Protein AF-A0A939AMU8-F1 (afdb_monomer)

Structure (mmCIF, N/CA/C/O backbone):
data_AF-A0A939AMU8-F1
#
_entry.id   AF-A0A939AMU8-F1
#
loop_
_atom_site.group_PDB
_atom_site.id
_atom_site.type_symbol
_atom_site.label_atom_id
_atom_site.label_alt_id
_atom_site.label_comp_id
_atom_site.label_asym_id
_atom_site.label_entity_id
_atom_site.label_seq_id
_atom_site.pdbx_PDB_ins_code
_atom_site.Cartn_x
_atom_site.Cartn_y
_atom_site.Cartn_z
_atom_site.occupancy
_atom_site.B_iso_or_equiv
_atom_site.auth_seq_id
_atom_site.auth_comp_id
_atom_site.auth_asym_id
_atom_site.auth_atom_id
_atom_site.pdbx_PDB_model_num
ATOM 1 N N . MET A 1 1 ? -14.853 -12.129 11.128 1.00 47.03 1 MET A N 1
ATOM 2 C CA . MET A 1 1 ? -13.917 -12.944 10.324 1.00 47.03 1 MET A CA 1
ATOM 3 C C . MET A 1 1 ? -13.889 -12.291 8.955 1.00 47.03 1 MET A C 1
ATOM 5 O O . MET A 1 1 ? -14.943 -12.227 8.343 1.00 47.03 1 MET A O 1
ATOM 9 N N . PHE A 1 2 ? -12.777 -11.671 8.553 1.00 46.75 2 PHE A N 1
ATOM 10 C CA . PHE A 1 2 ? -12.702 -11.010 7.245 1.00 46.75 2 PHE A CA 1
ATOM 11 C C . PHE A 1 2 ? -12.730 -12.093 6.148 1.00 46.75 2 PHE A C 1
ATOM 13 O O . PHE A 1 2 ? -11.946 -13.036 6.209 1.00 46.75 2 PHE A O 1
ATOM 20 N N . ASP A 1 3 ? -13.705 -11.999 5.239 1.00 43.38 3 ASP A N 1
ATOM 21 C CA . ASP A 1 3 ? -14.114 -13.028 4.267 1.00 43.38 3 ASP A CA 1
ATOM 22 C C . ASP A 1 3 ? -13.015 -13.490 3.285 1.00 43.38 3 ASP A C 1
ATOM 24 O O . ASP A 1 3 ? -11.961 -12.876 3.143 1.00 43.38 3 ASP A O 1
ATOM 28 N N . ALA A 1 4 ? -13.306 -14.569 2.544 1.00 43.91 4 ALA A N 1
ATOM 29 C CA . ALA A 1 4 ? -12.476 -15.278 1.550 1.00 43.91 4 ALA A CA 1
ATOM 30 C C . ALA A 1 4 ? -11.854 -14.440 0.392 1.00 43.91 4 ALA A C 1
ATOM 32 O O . ALA A 1 4 ? -11.238 -14.997 -0.528 1.00 43.91 4 ALA A O 1
ATOM 33 N N . GLU A 1 5 ? -12.010 -13.115 0.419 1.00 46.25 5 GLU A N 1
ATOM 34 C CA . GLU A 1 5 ? -11.404 -12.147 -0.502 1.00 46.25 5 GLU A CA 1
ATOM 35 C C . GLU A 1 5 ? -10.019 -11.660 -0.048 1.00 46.25 5 GLU A C 1
ATOM 37 O O . GLU A 1 5 ? -9.251 -11.160 -0.873 1.00 46.25 5 GLU A O 1
ATOM 42 N N . PHE A 1 6 ? -9.666 -11.842 1.229 1.00 52.59 6 PHE A N 1
ATOM 43 C CA . PHE A 1 6 ? -8.351 -11.477 1.759 1.00 52.59 6 PHE A CA 1
ATOM 44 C C . PHE A 1 6 ? -7.423 -12.671 1.665 1.00 52.59 6 PHE A C 1
ATOM 46 O O . PHE A 1 6 ? -7.579 -13.674 2.361 1.00 52.59 6 PHE A O 1
ATOM 53 N N . ARG A 1 7 ? -6.475 -12.579 0.739 1.00 57.75 7 ARG A N 1
ATOM 54 C CA . ARG A 1 7 ? -5.576 -13.677 0.416 1.00 57.75 7 ARG A CA 1
ATOM 55 C C . ARG A 1 7 ? -4.153 -13.266 0.720 1.00 57.75 7 ARG A C 1
ATOM 57 O O . ARG A 1 7 ? -3.697 -12.189 0.339 1.00 57.75 7 ARG A O 1
ATOM 64 N N . THR A 1 8 ? -3.431 -14.169 1.363 1.00 58.06 8 THR A N 1
ATOM 65 C CA . THR A 1 8 ? -1.982 -14.198 1.222 1.00 58.06 8 THR A CA 1
ATOM 66 C C . THR A 1 8 ? -1.709 -14.569 -0.233 1.00 58.06 8 THR A C 1
ATOM 68 O O . THR A 1 8 ? -2.022 -15.676 -0.668 1.00 58.06 8 THR A O 1
ATOM 71 N N . TYR A 1 9 ? -1.216 -13.617 -1.015 1.00 60.97 9 TYR A N 1
ATOM 72 C CA . TYR A 1 9 ? -0.789 -13.887 -2.381 1.00 60.97 9 TYR A CA 1
ATOM 73 C C . TYR A 1 9 ? 0.500 -14.690 -2.343 1.00 60.97 9 TYR A C 1
ATOM 75 O O . TYR A 1 9 ? 1.494 -14.222 -1.795 1.00 60.97 9 TYR A O 1
ATOM 83 N N . GLY A 1 10 ? 0.470 -15.884 -2.928 1.00 58.06 10 GLY A N 1
ATOM 84 C CA . GLY A 1 10 ? 1.686 -16.585 -3.321 1.00 58.06 10 GLY A CA 1
ATOM 85 C C . GLY A 1 10 ? 2.180 -16.096 -4.683 1.00 58.06 10 GLY A C 1
ATOM 86 O O . GLY A 1 10 ? 1.412 -15.531 -5.466 1.00 58.06 10 GLY A O 1
ATOM 87 N N . ASP A 1 11 ? 3.445 -16.378 -4.989 1.00 59.66 11 ASP A N 1
ATOM 88 C CA . ASP A 1 11 ? 4.113 -15.975 -6.238 1.00 59.66 11 ASP A CA 1
ATOM 89 C C . ASP A 1 11 ? 3.390 -16.455 -7.515 1.00 59.66 11 ASP A C 1
ATOM 91 O O . ASP A 1 11 ? 3.513 -15.844 -8.581 1.00 59.66 11 ASP A O 1
ATOM 95 N N . ASP A 1 12 ? 2.601 -17.528 -7.408 1.00 64.69 12 ASP A N 1
ATOM 96 C CA . ASP A 1 12 ? 1.850 -18.137 -8.510 1.00 64.69 12 ASP A CA 1
ATOM 97 C C . ASP A 1 12 ? 0.452 -17.533 -8.744 1.00 64.69 12 ASP A C 1
ATOM 99 O O . ASP A 1 12 ? -0.246 -17.922 -9.694 1.00 64.69 12 ASP A O 1
ATOM 103 N N . ASP A 1 13 ? 0.019 -16.570 -7.924 1.00 73.00 13 ASP A N 1
ATOM 104 C CA . ASP A 1 13 ? -1.280 -15.925 -8.113 1.00 73.00 13 ASP A CA 1
ATOM 105 C C . ASP A 1 13 ? -1.335 -15.214 -9.487 1.00 73.00 13 ASP A C 1
ATOM 107 O O . ASP A 1 13 ? -0.406 -14.487 -9.857 1.00 73.00 13 ASP A O 1
ATOM 111 N N . PRO A 1 14 ? -2.388 -15.419 -10.305 1.00 72.12 14 PRO A N 1
ATOM 112 C CA . PRO A 1 14 ? -2.513 -14.780 -11.615 1.00 72.12 14 PRO A CA 1
ATOM 113 C C . PRO A 1 14 ? -2.376 -13.249 -11.595 1.00 72.12 14 PRO A C 1
ATOM 115 O O . PRO A 1 14 ? -1.827 -12.687 -12.545 1.00 72.12 14 PRO A O 1
ATOM 118 N N . ALA A 1 15 ? -2.829 -12.576 -10.531 1.00 68.38 15 ALA A N 1
ATOM 119 C CA . ALA A 1 15 ? -2.703 -11.127 -10.385 1.00 68.38 15 ALA A CA 1
ATOM 120 C C . ALA A 1 15 ? -1.237 -10.714 -10.168 1.00 68.38 15 ALA A C 1
ATOM 122 O O . ALA A 1 15 ? -0.741 -9.815 -10.850 1.00 68.38 15 ALA A O 1
ATOM 123 N N . ILE A 1 16 ? -0.520 -11.436 -9.301 1.00 73.88 16 ILE A N 1
ATOM 124 C CA . ILE A 1 16 ? 0.918 -11.255 -9.044 1.00 73.88 16 ILE A CA 1
ATOM 125 C C . ILE A 1 16 ? 1.731 -11.526 -10.314 1.00 73.88 16 ILE A C 1
ATOM 127 O O . ILE A 1 16 ? 2.547 -10.694 -10.714 1.00 73.88 16 ILE A O 1
ATOM 131 N N . ARG A 1 17 ? 1.454 -12.626 -11.028 1.00 76.19 17 ARG A N 1
ATOM 132 C CA . ARG A 1 17 ? 2.123 -12.951 -12.302 1.00 76.19 17 ARG A CA 1
ATOM 133 C C . ARG A 1 17 ? 1.884 -11.891 -13.376 1.00 76.19 17 ARG A C 1
ATOM 135 O O . ARG A 1 17 ? 2.823 -11.501 -14.071 1.00 76.19 17 ARG A O 1
ATOM 142 N N . GLY A 1 18 ? 0.650 -11.399 -13.496 1.00 73.62 18 GLY A 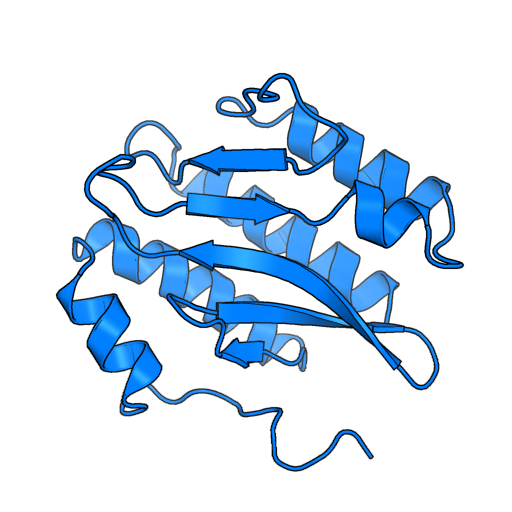N 1
ATOM 143 C CA . GLY A 1 18 ? 0.295 -10.336 -14.436 1.00 73.62 18 GLY A CA 1
ATOM 144 C C . GLY A 1 18 ? 1.013 -9.018 -14.142 1.00 73.62 18 GLY A C 1
ATOM 145 O O . GLY A 1 18 ? 1.433 -8.331 -15.073 1.00 73.62 18 GLY A O 1
ATOM 146 N N . MET A 1 19 ? 1.205 -8.679 -12.866 1.00 73.56 19 MET A N 1
ATOM 147 C CA . MET A 1 19 ? 1.978 -7.502 -12.462 1.00 73.56 19 MET A CA 1
ATOM 148 C C . MET A 1 19 ? 3.473 -7.681 -12.704 1.00 73.56 19 MET A C 1
ATOM 150 O O . MET A 1 19 ? 4.100 -6.795 -13.285 1.00 73.56 19 MET A O 1
ATOM 154 N N . ARG A 1 20 ? 4.035 -8.838 -12.336 1.00 74.94 20 ARG A N 1
ATOM 155 C CA . ARG A 1 20 ? 5.447 -9.167 -12.562 1.00 74.94 20 ARG A CA 1
ATOM 156 C C . ARG A 1 20 ? 5.836 -9.034 -14.032 1.00 74.94 20 ARG A C 1
ATOM 158 O O . ARG A 1 20 ? 6.895 -8.499 -14.334 1.00 74.94 20 ARG A O 1
ATOM 165 N N . ALA A 1 21 ? 4.969 -9.470 -14.946 1.00 76.62 21 ALA A N 1
ATOM 166 C CA . ALA A 1 21 ? 5.199 -9.353 -16.386 1.00 76.62 21 ALA A CA 1
ATOM 167 C C . ALA A 1 21 ? 5.225 -7.898 -16.903 1.00 76.62 21 ALA A C 1
ATOM 169 O O . ALA A 1 21 ? 5.797 -7.638 -17.959 1.00 76.62 21 ALA A O 1
ATOM 170 N N . GLN A 1 22 ? 4.610 -6.955 -16.182 1.00 74.00 22 GLN A N 1
ATOM 171 C CA . GLN A 1 22 ? 4.499 -5.543 -16.572 1.00 74.00 22 GLN A CA 1
ATOM 172 C C . GLN A 1 22 ? 5.555 -4.642 -15.909 1.00 74.00 22 GLN A C 1
ATOM 174 O O . GLN A 1 22 ? 5.630 -3.455 -16.221 1.00 74.00 22 GLN A O 1
ATOM 179 N N . MET A 1 23 ? 6.370 -5.180 -14.998 1.00 74.38 23 MET A N 1
ATOM 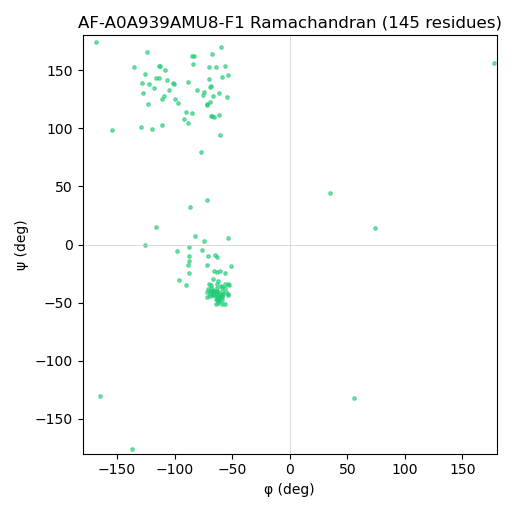180 C CA . MET A 1 23 ? 7.368 -4.433 -14.230 1.00 74.38 23 MET A CA 1
ATOM 181 C C . MET A 1 23 ? 8.794 -4.857 -14.595 1.00 74.38 23 MET A C 1
ATOM 183 O O . MET A 1 23 ? 9.049 -5.996 -14.982 1.00 74.38 23 MET A O 1
ATOM 187 N N . THR A 1 24 ? 9.764 -3.954 -14.425 1.00 69.81 24 THR A N 1
ATOM 188 C CA . THR A 1 24 ? 11.177 -4.357 -14.486 1.00 69.81 24 THR A CA 1
ATOM 189 C C . THR A 1 24 ? 11.531 -5.211 -13.259 1.00 69.81 24 THR A C 1
ATOM 191 O O . THR A 1 24 ? 10.934 -5.015 -12.198 1.00 69.81 24 THR A O 1
ATOM 194 N N . PRO A 1 25 ? 12.526 -6.118 -13.330 1.00 74.12 25 PRO A N 1
ATOM 195 C CA . PRO A 1 25 ? 12.886 -6.975 -12.195 1.00 74.12 25 PRO A CA 1
ATOM 196 C C . PRO A 1 25 ? 13.233 -6.208 -10.911 1.00 74.12 25 PRO A C 1
ATOM 198 O O . PRO A 1 25 ? 12.878 -6.641 -9.820 1.00 74.12 25 PRO A O 1
ATOM 201 N N . GLY A 1 26 ? 13.904 -5.056 -11.031 1.00 67.06 26 GLY A N 1
ATOM 202 C CA . GLY A 1 26 ? 14.230 -4.206 -9.882 1.00 67.06 26 GLY A CA 1
ATOM 203 C C . GLY A 1 26 ? 12.985 -3.604 -9.231 1.00 67.06 26 GLY A C 1
ATOM 204 O O . GLY A 1 26 ? 12.845 -3.649 -8.016 1.00 67.06 26 GLY A O 1
ATOM 205 N N . LEU A 1 27 ? 12.047 -3.111 -10.040 1.00 66.94 27 LEU A N 1
ATOM 206 C CA . LEU A 1 27 ? 10.781 -2.554 -9.561 1.00 66.94 27 LEU A CA 1
ATOM 207 C C . LEU A 1 27 ? 9.839 -3.623 -8.992 1.00 66.94 27 LEU A C 1
ATOM 209 O O . LEU A 1 27 ? 9.126 -3.366 -8.024 1.00 66.94 27 LEU A O 1
ATOM 213 N N . TRP A 1 28 ? 9.869 -4.832 -9.553 1.00 76.12 28 TRP A N 1
ATOM 214 C CA . TRP A 1 28 ? 9.140 -5.976 -9.017 1.00 76.12 28 TRP A CA 1
ATOM 215 C C . TRP A 1 28 ? 9.647 -6.365 -7.626 1.00 76.12 28 TRP A C 1
ATOM 217 O O . TRP A 1 28 ? 8.842 -6.452 -6.708 1.00 76.12 28 TRP A O 1
ATOM 227 N N . ARG A 1 29 ? 10.970 -6.469 -7.428 1.00 75.25 29 ARG A N 1
ATOM 228 C CA . ARG A 1 29 ? 11.570 -6.751 -6.107 1.00 75.25 29 ARG A CA 1
ATOM 229 C C . ARG A 1 29 ? 11.165 -5.749 -5.031 1.00 75.25 29 ARG A C 1
ATOM 231 O O . ARG A 1 29 ? 11.053 -6.096 -3.859 1.00 75.25 29 ARG A O 1
ATOM 238 N N . LEU A 1 30 ? 10.979 -4.494 -5.424 1.00 71.00 30 LEU A N 1
ATOM 239 C CA . LEU A 1 30 ? 10.520 -3.441 -4.528 1.00 71.00 30 LEU A CA 1
ATOM 240 C C . LEU A 1 30 ? 9.053 -3.642 -4.117 1.00 71.00 30 LEU A C 1
ATOM 242 O O . LEU A 1 30 ? 8.719 -3.520 -2.940 1.00 71.00 30 LEU A O 1
ATOM 246 N N . CYS A 1 31 ? 8.189 -4.008 -5.067 1.00 75.81 31 CYS A N 1
ATOM 247 C CA . CYS A 1 31 ? 6.796 -4.358 -4.784 1.00 75.81 31 CYS A CA 1
ATOM 248 C C . CYS A 1 31 ? 6.686 -5.654 -3.962 1.00 75.81 31 CYS A C 1
ATOM 250 O O . CYS A 1 31 ? 5.872 -5.710 -3.044 1.00 75.81 31 CYS A O 1
ATOM 252 N N . GLU A 1 32 ? 7.524 -6.658 -4.243 1.00 78.25 32 GLU A N 1
ATOM 253 C CA . GLU A 1 32 ? 7.638 -7.893 -3.454 1.00 78.25 32 GLU A CA 1
ATOM 254 C C . GLU A 1 32 ? 8.036 -7.600 -2.009 1.00 78.25 32 GLU A C 1
ATOM 256 O O . GLU A 1 32 ? 7.427 -8.152 -1.100 1.00 78.25 32 GLU A O 1
ATOM 261 N N . HIS A 1 33 ? 8.999 -6.703 -1.769 1.00 79.31 33 HIS A N 1
ATOM 262 C CA . HIS A 1 33 ? 9.358 -6.304 -0.406 1.00 79.31 33 HIS A CA 1
ATOM 263 C C . HIS A 1 33 ? 8.183 -5.657 0.329 1.00 79.31 33 HIS A C 1
ATOM 265 O O . HIS A 1 33 ? 7.894 -6.030 1.464 1.00 79.31 33 HIS A O 1
ATOM 271 N N . LEU A 1 34 ? 7.485 -4.713 -0.310 1.00 79.06 34 LEU A N 1
ATOM 272 C CA . LEU A 1 34 ? 6.309 -4.062 0.273 1.00 79.06 34 LEU A CA 1
ATOM 273 C C . LEU A 1 34 ? 5.216 -5.077 0.628 1.00 79.06 34 LEU A C 1
ATOM 275 O O . LEU A 1 34 ? 4.737 -5.092 1.760 1.00 79.06 34 LEU A O 1
ATOM 279 N N . LEU A 1 35 ? 4.856 -5.939 -0.325 1.00 80.50 35 LEU A N 1
ATOM 280 C CA . LEU A 1 35 ? 3.866 -6.999 -0.138 1.00 80.50 35 LEU A CA 1
ATOM 281 C C . LEU A 1 35 ? 4.289 -7.987 0.948 1.00 80.50 35 LEU A C 1
ATOM 283 O O . LEU A 1 35 ? 3.485 -8.320 1.814 1.00 80.50 35 LEU A O 1
ATOM 287 N N . GLY A 1 36 ? 5.551 -8.410 0.927 1.00 83.38 36 GLY A N 1
ATOM 288 C CA . GLY A 1 36 ? 6.118 -9.341 1.891 1.00 83.38 36 GLY A CA 1
ATOM 289 C C . GLY A 1 36 ? 6.065 -8.784 3.308 1.00 83.38 36 GLY A C 1
ATOM 290 O O . GLY A 1 36 ? 5.555 -9.456 4.199 1.00 83.38 36 GLY A O 1
ATOM 291 N N . HIS A 1 37 ? 6.506 -7.541 3.523 1.00 84.31 37 HIS A N 1
ATOM 292 C CA . HIS A 1 37 ? 6.423 -6.897 4.836 1.00 84.31 37 HIS A CA 1
ATOM 293 C C . HIS A 1 37 ? 4.973 -6.712 5.307 1.00 84.31 37 HIS A C 1
ATOM 295 O O . HIS A 1 37 ? 4.685 -6.938 6.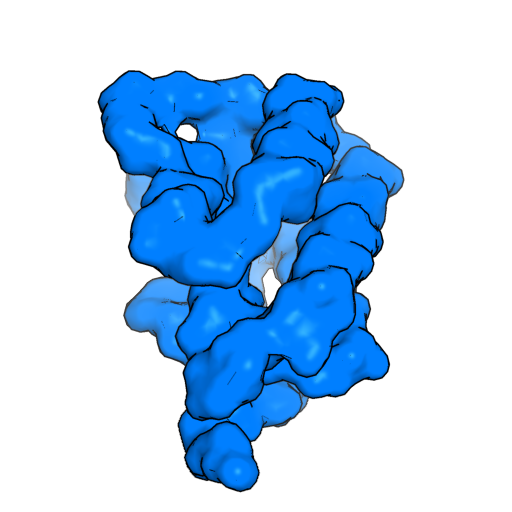481 1.00 84.31 37 HIS A O 1
ATOM 301 N N . TRP A 1 38 ? 4.057 -6.346 4.404 1.00 86.44 38 TRP A N 1
ATOM 302 C CA . TRP A 1 38 ? 2.631 -6.212 4.719 1.00 86.44 38 TRP A CA 1
ATOM 303 C C . TRP A 1 38 ? 2.019 -7.545 5.163 1.00 86.44 38 TRP A C 1
ATOM 305 O O . TRP A 1 38 ? 1.412 -7.646 6.226 1.00 86.44 38 TRP A O 1
ATOM 315 N N . GLN A 1 39 ? 2.241 -8.603 4.385 1.00 83.25 39 GLN A N 1
ATOM 316 C CA . GLN A 1 39 ? 1.712 -9.935 4.672 1.00 83.25 39 GLN A CA 1
ATOM 317 C C . GLN A 1 39 ? 2.356 -10.570 5.910 1.00 83.25 39 GLN A C 1
ATOM 319 O O . GLN A 1 39 ? 1.657 -11.216 6.688 1.00 83.25 39 GLN A O 1
ATOM 324 N N . GLN A 1 40 ? 3.659 -10.364 6.138 1.00 83.31 40 GLN A N 1
ATOM 325 C CA . GLN A 1 40 ? 4.347 -10.800 7.362 1.00 83.31 40 GLN A CA 1
ATOM 326 C C . GLN A 1 40 ? 3.785 -10.125 8.616 1.00 83.31 40 GLN A C 1
ATOM 328 O O . GLN A 1 40 ? 3.757 -10.741 9.678 1.00 83.31 40 GLN A O 1
ATOM 333 N N . ALA A 1 41 ? 3.304 -8.887 8.490 1.00 81.94 41 ALA A N 1
ATOM 334 C CA . ALA A 1 41 ? 2.604 -8.181 9.556 1.00 81.94 41 ALA A CA 1
ATOM 335 C C . ALA A 1 41 ? 1.166 -8.693 9.785 1.00 81.94 41 ALA A C 1
ATOM 337 O O . ALA A 1 41 ? 0.451 -8.149 10.619 1.00 81.94 41 ALA A O 1
ATOM 338 N N . GLY A 1 42 ? 0.725 -9.730 9.059 1.00 79.06 42 GLY A N 1
ATOM 339 C CA . GLY A 1 42 ? -0.631 -10.275 9.149 1.00 79.06 42 GLY A CA 1
ATOM 340 C C . GLY A 1 42 ? -1.688 -9.391 8.489 1.00 79.06 42 GLY A C 1
ATOM 341 O O . GLY A 1 42 ? -2.882 -9.588 8.712 1.00 79.06 42 GLY A O 1
ATOM 342 N N . MET A 1 43 ? -1.263 -8.416 7.683 1.00 84.62 43 MET A N 1
ATOM 343 C CA . MET A 1 43 ? -2.149 -7.407 7.126 1.00 84.62 43 MET A CA 1
ATOM 344 C C . MET A 1 43 ? -2.763 -7.868 5.795 1.00 84.62 43 MET A C 1
ATOM 346 O O . MET A 1 43 ? -2.073 -8.471 4.963 1.00 84.62 43 MET A O 1
ATOM 350 N N . PRO A 1 44 ? -4.056 -7.586 5.556 1.00 81.19 44 PRO A N 1
ATOM 351 C CA . PRO A 1 44 ? -4.738 -8.027 4.350 1.00 81.19 44 PRO A CA 1
ATOM 352 C C . PRO A 1 44 ? -4.256 -7.283 3.101 1.00 81.19 44 PRO A C 1
ATOM 354 O O . PRO A 1 44 ? -4.012 -6.077 3.101 1.00 81.19 44 PRO A O 1
ATOM 357 N N . VAL A 1 45 ? -4.175 -8.023 1.998 1.00 81.12 45 VAL A N 1
ATOM 358 C CA . VAL A 1 45 ? -3.954 -7.477 0.658 1.00 81.12 45 VAL A CA 1
ATOM 359 C C . VAL A 1 45 ? -5.119 -7.919 -0.222 1.00 81.12 45 VAL A C 1
ATOM 361 O O . VAL A 1 45 ? -5.542 -9.079 -0.186 1.00 81.12 45 VAL A O 1
ATOM 364 N N . ARG A 1 46 ? -5.625 -7.014 -1.055 1.00 81.44 46 ARG A N 1
ATOM 365 C CA . ARG A 1 46 ? -6.743 -7.279 -1.970 1.00 81.44 46 ARG A CA 1
ATOM 366 C C . ARG A 1 46 ? -6.359 -6.922 -3.405 1.00 81.44 46 ARG A C 1
ATOM 368 O O . ARG A 1 46 ? -5.626 -5.949 -3.594 1.00 81.44 46 ARG A O 1
ATOM 375 N N . PRO A 1 47 ? -6.844 -7.629 -4.441 1.00 73.69 47 PRO A N 1
ATOM 376 C CA . PRO A 1 47 ? -6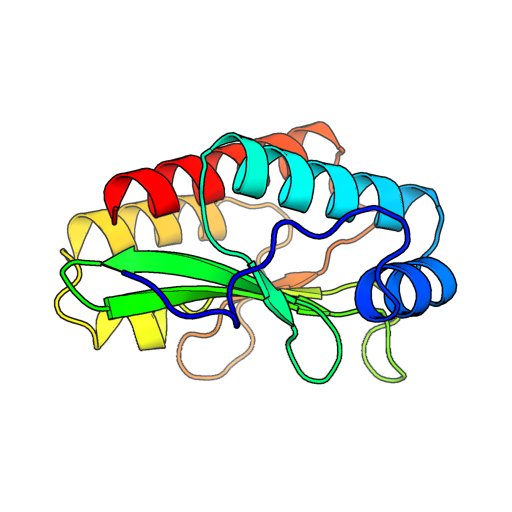.558 -7.241 -5.809 1.00 73.69 47 PRO A CA 1
ATOM 377 C C . PRO A 1 47 ? -7.300 -5.934 -6.096 1.00 73.69 47 PRO A C 1
ATOM 379 O O . PRO A 1 47 ? -8.478 -5.777 -5.768 1.00 73.69 47 PRO A O 1
ATOM 382 N N . ALA A 1 48 ? -6.619 -4.991 -6.728 1.00 71.19 48 ALA A N 1
ATOM 383 C CA . ALA A 1 48 ? -7.231 -3.797 -7.289 1.00 71.19 48 ALA A CA 1
ATOM 384 C C . ALA A 1 48 ? -7.217 -3.939 -8.812 1.00 71.19 48 ALA A C 1
ATOM 386 O O . ALA A 1 48 ? -6.322 -4.575 -9.349 1.00 71.19 48 ALA A O 1
ATOM 387 N N . GLY A 1 49 ? -8.176 -3.354 -9.536 1.00 66.56 49 GLY A N 1
ATOM 388 C CA . GLY A 1 49 ? -8.412 -3.664 -10.959 1.00 66.56 49 GLY A CA 1
ATOM 389 C C . GLY A 1 49 ? -7.194 -3.610 -11.901 1.00 66.56 49 GLY A C 1
ATOM 390 O O . GLY A 1 49 ? -7.248 -4.195 -12.980 1.00 66.56 49 GLY A O 1
ATOM 391 N N . ARG A 1 50 ? -6.097 -2.942 -11.520 1.00 65.81 50 ARG A N 1
ATOM 392 C CA . ARG A 1 50 ? -4.805 -3.026 -12.219 1.00 65.81 50 ARG A CA 1
ATOM 393 C C . ARG A 1 50 ? -3.620 -3.416 -11.336 1.00 65.81 50 ARG A C 1
ATOM 395 O O . ARG A 1 50 ? -2.536 -3.522 -11.875 1.00 65.81 50 ARG A O 1
ATOM 402 N N . GLY A 1 51 ? -3.787 -3.642 -10.037 1.00 78.00 51 GLY A N 1
ATOM 403 C CA . GLY A 1 51 ? -2.687 -3.951 -9.127 1.00 78.00 51 GLY A CA 1
ATOM 404 C C . GLY A 1 51 ? -3.159 -4.531 -7.793 1.00 78.00 51 GLY A C 1
ATOM 405 O O . GLY A 1 51 ? -3.988 -5.438 -7.786 1.00 78.00 51 GLY A O 1
ATOM 406 N N . PHE A 1 52 ? -2.682 -4.008 -6.664 1.00 80.31 52 PHE A N 1
ATOM 407 C CA . PHE A 1 52 ? -3.129 -4.446 -5.334 1.00 80.31 52 PHE A CA 1
ATOM 408 C C . PHE A 1 52 ? -3.394 -3.279 -4.389 1.00 80.31 52 PHE A C 1
ATOM 410 O O . PHE A 1 52 ? -2.812 -2.207 -4.526 1.00 80.31 52 PHE A O 1
ATOM 417 N N . ALA A 1 53 ? -4.287 -3.513 -3.434 1.00 84.69 53 ALA A N 1
ATOM 418 C CA . ALA A 1 53 ? -4.615 -2.626 -2.333 1.00 84.69 53 ALA A CA 1
ATOM 419 C C . ALA A 1 53 ? -3.987 -3.157 -1.037 1.00 84.69 53 ALA A C 1
ATOM 421 O O . ALA A 1 53 ? -4.101 -4.346 -0.728 1.00 84.69 53 ALA A O 1
ATOM 422 N N . LEU A 1 54 ? -3.336 -2.263 -0.298 1.00 86.94 54 LEU A N 1
ATOM 423 C CA . LEU A 1 54 ? -2.851 -2.481 1.060 1.00 86.94 54 LEU A CA 1
ATOM 424 C C . LEU A 1 54 ? -3.982 -2.102 2.014 1.00 86.94 54 LEU A C 1
ATOM 426 O O . LEU A 1 54 ? -4.277 -0.916 2.188 1.00 86.94 54 LEU A O 1
ATOM 430 N N . ASP A 1 55 ? -4.643 -3.106 2.579 1.00 85.69 55 ASP A N 1
ATOM 431 C CA . ASP A 1 55 ? -5.770 -2.920 3.485 1.00 85.69 55 ASP A CA 1
ATOM 432 C C . ASP A 1 55 ? -5.296 -3.112 4.936 1.00 85.69 55 ASP A C 1
ATOM 434 O O . ASP A 1 55 ? -4.504 -4.007 5.230 1.00 85.69 55 ASP A O 1
ATOM 438 N N . ALA A 1 56 ? -5.775 -2.267 5.848 1.00 84.50 56 ALA A N 1
ATOM 439 C CA . ALA A 1 56 ? -5.593 -2.424 7.286 1.00 84.50 56 ALA A CA 1
ATOM 440 C C . ALA A 1 56 ? -6.914 -2.698 7.997 1.00 84.50 56 ALA A C 1
ATOM 442 O O . ALA A 1 56 ? -7.930 -2.103 7.618 1.00 84.50 56 ALA A O 1
ATOM 443 N N . PRO A 1 57 ? -6.921 -3.554 9.031 1.00 81.88 57 PRO A N 1
ATOM 444 C CA . PRO A 1 57 ? -8.038 -3.615 9.958 1.00 81.88 57 PRO A CA 1
ATOM 445 C C . PRO A 1 57 ? -8.248 -2.257 10.625 1.00 81.88 57 PRO A C 1
ATOM 447 O O . PRO A 1 57 ? -7.308 -1.496 10.812 1.00 81.88 57 PRO A O 1
ATOM 450 N N . HIS A 1 58 ? -9.510 -1.923 10.870 1.00 78.94 58 HIS A N 1
ATOM 451 C CA . HIS A 1 58 ? -9.937 -0.733 11.590 1.00 78.94 58 HIS A CA 1
ATOM 452 C C . HIS A 1 58 ? -11.315 -1.011 12.201 1.00 78.94 58 HIS A C 1
ATOM 454 O O . HIS A 1 58 ? -12.343 -0.956 11.512 1.00 78.94 58 HIS A O 1
ATOM 460 N N . GLY A 1 59 ? -11.333 -1.369 13.488 1.00 75.88 59 GLY A N 1
ATOM 461 C CA . GLY A 1 59 ? -12.522 -1.930 14.134 1.00 75.88 59 GLY A CA 1
ATOM 462 C C . GLY A 1 59 ? -13.018 -3.178 13.391 1.00 75.88 59 GLY A C 1
ATOM 463 O O . GLY A 1 59 ? -12.229 -4.036 13.005 1.00 75.88 59 GLY A O 1
ATOM 464 N N . ASP A 1 60 ? -14.322 -3.249 13.109 1.00 75.38 60 ASP A N 1
ATOM 465 C CA . ASP A 1 60 ? -14.935 -4.369 12.370 1.00 75.38 60 ASP A CA 1
ATOM 466 C C . ASP A 1 60 ? -14.807 -4.256 10.836 1.00 75.38 60 ASP A C 1
ATOM 468 O O . ASP A 1 60 ? -15.439 -5.007 10.087 1.00 75.38 60 ASP A O 1
ATOM 472 N N . ARG A 1 61 ? -14.046 -3.279 10.329 1.00 77.44 61 ARG A N 1
ATOM 473 C CA . ARG A 1 61 ? -13.931 -2.980 8.894 1.00 77.44 61 ARG A CA 1
ATOM 474 C C . ARG A 1 61 ? -12.480 -3.018 8.436 1.00 77.44 61 ARG A C 1
ATOM 476 O O . ARG A 1 61 ? -11.553 -2.991 9.234 1.00 77.44 61 ARG A O 1
ATOM 483 N N . LEU A 1 62 ? -12.302 -3.052 7.119 1.00 78.06 62 LEU A N 1
ATOM 484 C CA . LEU A 1 62 ? -11.005 -2.853 6.485 1.00 78.06 62 LEU A CA 1
ATOM 485 C C . LEU A 1 62 ? -10.949 -1.485 5.830 1.00 78.06 62 LEU A C 1
ATOM 487 O O . LEU A 1 62 ? -11.920 -1.018 5.227 1.00 78.06 62 LEU A O 1
ATOM 491 N N . THR A 1 63 ? -9.782 -0.874 5.932 1.00 81.50 63 THR A N 1
ATOM 492 C CA . THR A 1 63 ? -9.498 0.434 5.380 1.00 81.50 63 THR A CA 1
ATOM 493 C C . THR A 1 63 ? -8.313 0.339 4.435 1.00 81.50 63 THR A C 1
ATOM 495 O O . THR A 1 63 ? -7.219 -0.045 4.836 1.00 81.50 63 THR A O 1
ATOM 498 N N . THR A 1 64 ? -8.520 0.718 3.176 1.00 82.69 64 THR A N 1
ATOM 499 C CA . THR A 1 64 ? -7.428 0.782 2.206 1.00 82.69 64 THR A CA 1
ATOM 500 C C . THR A 1 64 ? -6.520 1.963 2.511 1.00 82.69 64 THR A C 1
ATOM 502 O O . THR A 1 64 ? -6.969 3.107 2.503 1.00 82.69 64 THR A O 1
ATOM 505 N N . ILE A 1 65 ? -5.243 1.682 2.754 1.00 82.50 65 ILE A N 1
ATOM 506 C CA . ILE A 1 65 ? -4.204 2.681 3.031 1.00 82.50 65 ILE A CA 1
ATOM 507 C C . ILE A 1 65 ? -3.540 3.130 1.738 1.00 82.50 65 ILE A C 1
ATOM 509 O O . ILE A 1 65 ? -3.202 4.305 1.586 1.00 82.50 65 ILE A O 1
ATOM 513 N N . GLY A 1 66 ? -3.388 2.218 0.783 1.00 82.06 66 GLY A N 1
ATOM 514 C CA . GLY A 1 66 ? -2.874 2.572 -0.524 1.00 82.06 66 GLY A CA 1
ATOM 515 C C . GLY A 1 66 ? -3.024 1.485 -1.571 1.00 82.06 66 GLY A C 1
ATOM 516 O O . GLY A 1 66 ? -3.432 0.363 -1.282 1.00 82.06 66 GLY A O 1
ATOM 517 N N . TRP A 1 67 ? -2.673 1.840 -2.799 1.00 84.38 67 TRP A N 1
ATOM 518 C CA . TRP A 1 67 ? -2.709 0.979 -3.969 1.00 84.38 67 TRP A CA 1
ATOM 519 C C . TRP A 1 67 ? -1.380 1.009 -4.694 1.00 84.38 67 TRP A C 1
ATOM 521 O O . TRP A 1 67 ? -0.809 2.077 -4.893 1.00 84.38 67 TRP A O 1
ATOM 531 N N . VAL A 1 68 ? -0.927 -0.145 -5.163 1.00 80.12 68 VAL A N 1
ATOM 532 C CA . VAL A 1 68 ? 0.222 -0.242 -6.060 1.00 80.12 68 VAL A CA 1
ATOM 533 C C . VAL A 1 68 ? -0.264 -0.638 -7.438 1.00 80.12 68 VAL A C 1
ATOM 535 O O . VAL A 1 68 ? -0.958 -1.641 -7.591 1.00 80.12 68 VAL A O 1
ATOM 538 N N . TYR A 1 69 ? 0.140 0.134 -8.442 1.00 79.12 69 TYR A N 1
ATOM 539 C CA . TYR A 1 69 ? -0.206 -0.067 -9.841 1.00 79.12 69 TYR A CA 1
ATOM 540 C C . TYR A 1 69 ? 1.041 -0.365 -10.682 1.00 79.12 69 TYR A C 1
ATOM 542 O O . TYR A 1 69 ? 2.096 0.238 -10.457 1.00 79.12 69 TYR A O 1
ATOM 550 N N . PRO A 1 70 ? 0.931 -1.256 -11.682 1.00 76.75 70 PRO A N 1
ATOM 551 C CA . PRO A 1 70 ? 1.947 -1.452 -12.697 1.00 76.75 70 PRO A CA 1
ATOM 552 C C . PRO A 1 70 ? 2.061 -0.214 -13.597 1.00 76.75 70 PRO A C 1
ATOM 554 O O . PRO A 1 70 ? 1.152 0.623 -13.622 1.00 76.75 70 PRO A O 1
ATOM 557 N N . PRO A 1 71 ? 3.165 -0.105 -14.354 1.00 73.88 71 PRO A N 1
ATOM 558 C CA . PRO A 1 71 ? 3.320 0.919 -15.375 1.00 73.88 71 PRO A CA 1
ATOM 559 C C . PRO A 1 71 ? 2.154 0.933 -16.369 1.00 73.88 71 PRO A C 1
ATOM 561 O O . PRO A 1 71 ? 1.622 -0.112 -16.746 1.00 73.88 71 PRO A O 1
ATOM 564 N N . ASP A 1 72 ? 1.796 2.117 -16.852 1.00 77.31 72 ASP A N 1
ATOM 565 C CA . ASP A 1 72 ? 0.828 2.301 -17.928 1.00 77.31 72 ASP A CA 1
ATOM 566 C C . ASP A 1 72 ? 1.300 3.353 -18.949 1.00 77.31 72 ASP A C 1
ATOM 568 O O . ASP A 1 72 ? 2.410 3.881 -18.884 1.00 77.31 72 ASP A O 1
ATOM 572 N N . ARG A 1 73 ? 0.453 3.669 -19.938 1.00 77.94 73 ARG A N 1
ATOM 573 C CA . ARG A 1 73 ? 0.791 4.649 -20.989 1.00 77.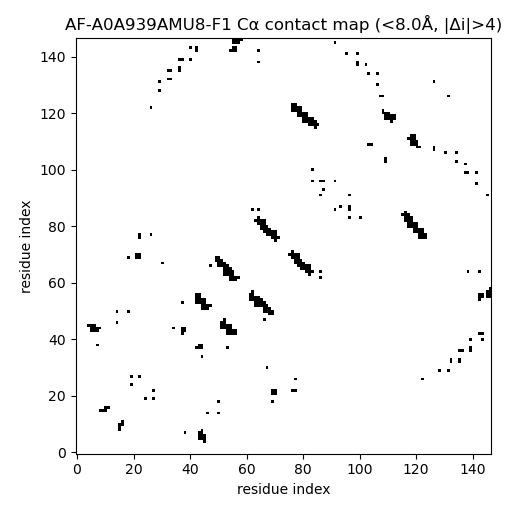94 73 ARG A CA 1
ATOM 574 C C . ARG A 1 73 ? 1.074 6.058 -20.452 1.00 77.94 73 ARG A C 1
ATOM 576 O O . ARG A 1 73 ? 1.682 6.850 -21.163 1.00 77.94 73 ARG A O 1
ATOM 583 N N . ARG A 1 74 ? 0.576 6.401 -19.262 1.00 72.62 74 ARG A N 1
ATOM 584 C CA . ARG A 1 74 ? 0.741 7.716 -18.624 1.00 72.62 74 ARG A CA 1
ATOM 585 C C . ARG A 1 74 ? 1.905 7.717 -17.636 1.00 72.62 74 ARG A C 1
ATOM 587 O O . ARG A 1 74 ? 2.537 8.755 -17.460 1.00 72.62 74 ARG A O 1
ATOM 594 N N . HIS A 1 75 ? 2.186 6.577 -17.016 1.00 72.56 75 HIS A N 1
ATOM 595 C CA . HIS A 1 75 ? 3.211 6.402 -15.999 1.00 72.56 75 HIS A CA 1
ATOM 596 C C . HIS A 1 75 ? 4.092 5.204 -16.359 1.00 72.56 75 HIS A C 1
ATOM 598 O O . HIS A 1 75 ? 3.727 4.057 -16.132 1.00 72.56 75 HIS A O 1
ATOM 604 N N . VAL A 1 76 ? 5.281 5.469 -16.905 1.00 71.00 76 VAL A N 1
ATOM 605 C CA . VAL A 1 76 ? 6.232 4.418 -17.322 1.00 71.00 76 VAL A CA 1
ATOM 606 C C . VAL A 1 76 ? 6.881 3.669 -16.148 1.00 71.00 76 VAL A C 1
ATOM 608 O O . VAL A 1 76 ? 7.542 2.655 -16.353 1.00 71.00 76 VAL A O 1
ATOM 611 N N . THR A 1 77 ? 6.687 4.150 -14.919 1.00 68.94 77 THR A N 1
ATOM 612 C CA . THR A 1 77 ? 7.097 3.490 -13.674 1.00 68.94 77 THR A CA 1
ATOM 613 C C . THR A 1 77 ? 5.866 3.049 -12.876 1.00 68.94 77 THR A C 1
ATOM 615 O O . THR A 1 77 ? 4.820 3.694 -12.986 1.00 68.94 77 THR A O 1
ATOM 618 N N . PRO A 1 78 ? 5.976 2.008 -12.029 1.00 72.44 78 PRO A N 1
ATOM 619 C CA . PRO A 1 78 ? 4.934 1.659 -11.076 1.00 72.44 78 PRO A CA 1
ATOM 620 C C . PRO A 1 78 ? 4.591 2.841 -10.172 1.00 72.44 78 PRO A C 1
ATOM 622 O O . PRO A 1 78 ? 5.421 3.721 -9.911 1.00 72.44 78 PRO A O 1
ATOM 625 N N . ARG A 1 79 ? 3.361 2.846 -9.672 1.00 75.75 79 ARG A N 1
ATOM 626 C CA . ARG A 1 79 ? 2.830 3.938 -8.858 1.00 75.75 79 ARG A CA 1
ATOM 627 C C . ARG A 1 79 ? 2.260 3.389 -7.562 1.00 75.75 79 ARG A C 1
ATOM 629 O O . ARG A 1 79 ? 1.460 2.462 -7.604 1.00 75.75 79 ARG A O 1
ATOM 636 N N . LEU A 1 80 ? 2.648 3.988 -6.442 1.00 77.56 80 LEU A N 1
ATOM 637 C CA . LEU A 1 80 ? 1.984 3.822 -5.156 1.00 77.56 80 LEU A CA 1
ATOM 638 C C . LEU A 1 80 ? 1.065 5.031 -4.938 1.00 77.56 80 LEU A C 1
ATOM 640 O O . LEU A 1 80 ? 1.499 6.176 -5.022 1.00 77.56 80 LEU A O 1
ATOM 644 N N . GLU A 1 81 ? -0.212 4.793 -4.686 1.00 79.44 81 GLU A N 1
ATOM 645 C CA . GLU A 1 81 ? -1.187 5.820 -4.319 1.00 79.44 81 GLU A CA 1
ATOM 646 C C . GLU A 1 81 ? -1.597 5.615 -2.870 1.00 79.44 81 GLU A C 1
ATOM 648 O O . GLU A 1 81 ? -2.051 4.529 -2.531 1.00 79.44 81 GLU A O 1
ATOM 653 N N . LEU A 1 82 ? -1.474 6.635 -2.023 1.00 78.62 82 LEU A N 1
ATOM 654 C CA . LEU A 1 82 ? -1.936 6.574 -0.636 1.00 78.62 82 LEU A CA 1
ATOM 655 C C . LEU A 1 82 ? -3.285 7.280 -0.481 1.00 78.62 82 LEU A C 1
ATOM 657 O O . LEU A 1 82 ? -3.506 8.371 -1.013 1.00 78.62 82 LEU A O 1
ATOM 661 N N . ALA A 1 83 ? -4.177 6.660 0.284 1.00 77.06 83 ALA A N 1
ATOM 662 C CA . ALA A 1 83 ? -5.587 7.007 0.412 1.00 77.06 83 ALA A CA 1
ATOM 663 C C . ALA A 1 83 ? -5.892 8.085 1.477 1.00 77.06 83 ALA A C 1
ATOM 665 O O . ALA A 1 83 ? -6.948 8.028 2.104 1.00 77.06 83 ALA A O 1
ATOM 666 N N . LEU A 1 84 ? -4.992 9.045 1.725 1.00 74.44 84 LEU A N 1
ATOM 667 C CA . LEU A 1 84 ? -5.013 9.903 2.927 1.00 74.44 84 LEU A CA 1
ATOM 668 C C . LEU A 1 84 ? -6.351 10.626 3.183 1.00 74.44 84 LEU A C 1
ATOM 670 O O . LEU A 1 84 ? -6.838 10.611 4.310 1.00 74.44 84 LEU A O 1
ATOM 674 N N . ASP A 1 85 ? -6.989 11.201 2.162 1.00 69.25 85 ASP A N 1
ATOM 675 C CA . ASP A 1 85 ? -8.290 11.875 2.317 1.00 69.25 85 ASP A CA 1
ATOM 676 C C . ASP A 1 85 ? -9.429 10.914 2.641 1.00 69.25 85 ASP A C 1
ATOM 678 O O . ASP A 1 85 ? -10.366 11.265 3.362 1.00 69.25 85 ASP A O 1
ATOM 682 N N . LEU A 1 86 ? -9.382 9.698 2.092 1.00 67.81 86 LEU A N 1
ATOM 683 C CA . LEU A 1 86 ? -10.370 8.680 2.423 1.00 67.81 86 LEU A CA 1
ATOM 684 C C . LEU A 1 86 ? -10.206 8.269 3.880 1.00 67.81 86 LEU A C 1
ATOM 686 O O . LEU A 1 86 ? -11.215 8.123 4.561 1.00 67.81 86 LEU A O 1
ATOM 690 N N . LEU A 1 87 ? -8.963 8.150 4.355 1.00 73.06 87 LEU A N 1
ATOM 691 C CA . LEU A 1 87 ? -8.648 7.862 5.750 1.00 73.06 87 LEU A CA 1
ATOM 692 C C . LEU A 1 87 ? -9.108 8.995 6.685 1.00 73.06 87 LEU A C 1
ATOM 694 O O . LEU A 1 87 ? -9.743 8.713 7.692 1.00 73.06 87 LEU A O 1
ATOM 698 N N . ALA A 1 88 ? -8.900 10.263 6.316 1.00 70.75 88 ALA A N 1
ATOM 699 C CA . ALA A 1 88 ? -9.349 11.431 7.090 1.00 70.75 88 ALA A CA 1
ATOM 700 C C . ALA A 1 88 ? -10.869 11.557 7.234 1.00 70.75 88 ALA A C 1
ATOM 702 O O . ALA A 1 88 ? -11.359 12.193 8.162 1.00 70.75 88 ALA A O 1
ATOM 703 N N . ARG A 1 89 ? -11.630 10.956 6.316 1.00 71.25 89 ARG A N 1
ATOM 704 C CA . ARG A 1 89 ? -13.096 10.882 6.400 1.00 71.25 89 ARG A CA 1
ATOM 705 C C . ARG A 1 89 ? -13.590 9.677 7.198 1.00 71.25 89 ARG A C 1
ATOM 707 O O . ARG A 1 89 ? -14.793 9.565 7.431 1.00 71.25 89 ARG A O 1
ATOM 714 N N . ARG A 1 90 ? -12.704 8.745 7.552 1.00 68.81 90 ARG A N 1
ATOM 715 C CA . ARG A 1 90 ? -12.996 7.664 8.500 1.00 68.81 90 ARG A CA 1
ATOM 716 C C . ARG A 1 90 ? -12.762 8.181 9.918 1.00 68.81 90 ARG A C 1
ATOM 718 O O . ARG A 1 90 ? -12.069 9.172 10.106 1.00 68.81 90 ARG A O 1
ATOM 725 N N . GLU A 1 91 ? -13.308 7.489 10.914 1.00 72.75 91 GLU A N 1
ATOM 726 C C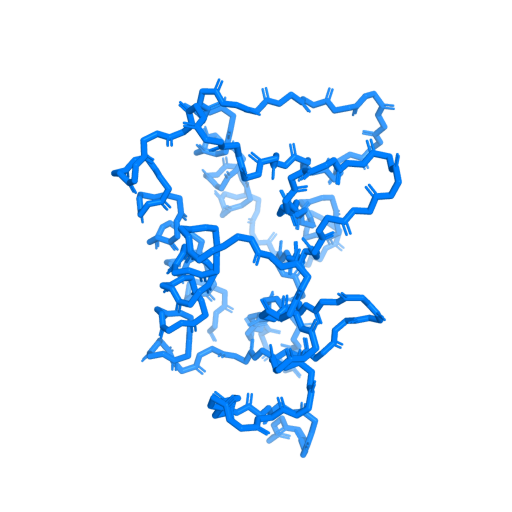A . GLU A 1 91 ? -13.081 7.760 12.346 1.00 72.75 91 GLU A CA 1
ATOM 727 C C . GLU A 1 91 ? -11.659 7.348 12.785 1.00 72.75 91 GLU A C 1
ATOM 729 O O . GLU A 1 91 ? -11.445 6.802 13.864 1.00 72.75 91 GLU A O 1
ATOM 734 N N . ILE A 1 92 ? -10.670 7.573 11.917 1.00 75.12 92 ILE A N 1
ATOM 735 C CA . ILE A 1 92 ? -9.265 7.347 12.214 1.00 75.12 92 ILE A CA 1
ATOM 736 C C . ILE A 1 92 ? -8.762 8.558 13.002 1.00 75.12 92 ILE A C 1
ATOM 738 O O . ILE A 1 92 ? -9.018 9.691 12.582 1.00 75.12 92 ILE A O 1
ATOM 742 N N . PRO A 1 93 ? -8.033 8.346 14.112 1.00 76.50 93 PRO A N 1
ATOM 743 C CA . PRO A 1 93 ? -7.487 9.442 14.896 1.00 76.50 93 PRO A CA 1
ATOM 744 C C . PRO A 1 93 ? -6.628 10.386 14.028 1.00 76.50 93 PRO A C 1
ATOM 746 O O . PRO A 1 93 ? -5.727 9.903 13.326 1.00 76.50 93 PRO A O 1
ATOM 749 N N . PRO A 1 94 ? -6.889 11.710 14.032 1.00 75.06 94 PRO A N 1
ATOM 750 C CA . PRO A 1 94 ? -6.151 12.681 13.222 1.00 75.06 94 PRO A CA 1
ATOM 751 C C . PRO A 1 94 ? -4.633 12.604 13.410 1.00 75.06 94 PRO A C 1
ATOM 753 O O . PRO A 1 94 ? -3.890 12.737 12.444 1.00 75.06 94 PRO A O 1
ATOM 756 N N . GLU A 1 95 ? -4.170 12.292 14.621 1.00 77.44 95 GLU A N 1
ATOM 757 C CA . GLU A 1 95 ? -2.756 12.139 14.959 1.00 77.44 95 GLU A CA 1
ATOM 758 C C . GLU A 1 95 ? -2.052 11.041 14.150 1.00 77.44 95 GLU A C 1
ATOM 760 O O . GLU A 1 95 ? -0.896 11.205 13.758 1.00 77.44 95 GLU A O 1
ATOM 765 N N . HIS A 1 96 ? -2.743 9.939 13.842 1.00 76.56 96 HIS A N 1
ATOM 766 C CA . HIS A 1 96 ? -2.186 8.863 13.026 1.00 76.56 96 HIS A CA 1
ATOM 7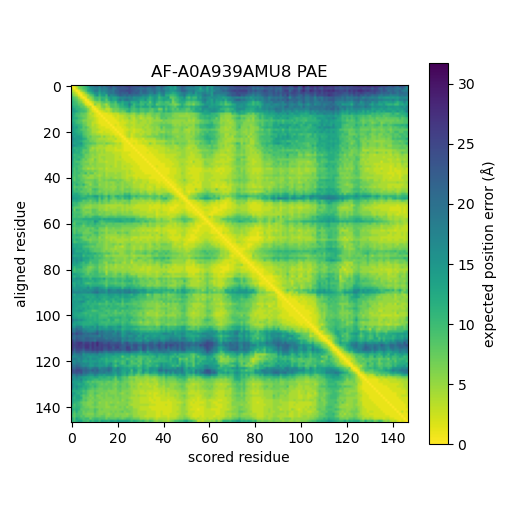67 C C . HIS A 1 96 ? -2.054 9.317 11.566 1.00 76.56 96 HIS A C 1
ATOM 769 O O . HIS A 1 96 ? -1.078 8.991 10.888 1.00 76.56 96 HIS A O 1
ATOM 775 N N . LEU A 1 97 ? -3.028 10.091 11.082 1.00 75.19 97 LEU A N 1
ATOM 776 C CA . LEU A 1 97 ? -3.050 10.607 9.715 1.00 75.19 97 LEU A CA 1
ATOM 777 C C . LEU A 1 97 ? -2.008 11.693 9.493 1.00 75.19 97 LEU A C 1
ATOM 779 O O . LEU A 1 97 ? -1.367 11.700 8.445 1.00 75.19 97 LEU A O 1
ATOM 783 N N . ASP A 1 98 ? -1.834 12.581 10.466 1.00 77.00 98 ASP A N 1
ATOM 784 C CA . ASP A 1 98 ? -0.834 13.639 10.414 1.00 77.00 98 ASP A CA 1
ATOM 785 C C . ASP A 1 98 ? 0.579 13.051 10.484 1.00 77.00 98 ASP A C 1
ATOM 787 O O . ASP A 1 98 ? 1.426 13.441 9.689 1.00 77.00 98 ASP A O 1
ATOM 791 N N . ALA A 1 99 ? 0.817 12.030 11.318 1.00 76.25 99 ALA A N 1
ATOM 792 C CA . ALA A 1 99 ? 2.098 11.319 11.341 1.00 76.25 99 ALA A CA 1
ATOM 793 C C . ALA A 1 99 ? 2.418 10.647 9.993 1.00 76.25 99 ALA A C 1
ATOM 795 O O . ALA A 1 99 ? 3.520 10.803 9.465 1.00 76.25 99 ALA A O 1
ATOM 796 N N . LEU A 1 100 ? 1.444 9.944 9.398 1.00 78.69 100 LEU A N 1
ATOM 797 C CA . LEU A 1 100 ? 1.617 9.344 8.074 1.00 78.69 100 LEU A CA 1
ATOM 798 C C . LEU A 1 100 ? 1.833 10.415 6.995 1.00 78.69 100 LEU A C 1
ATOM 800 O O . LEU A 1 100 ? 2.669 10.228 6.113 1.00 78.69 100 LEU A O 1
ATOM 804 N N . ARG A 1 101 ? 1.098 11.532 7.052 1.00 78.00 101 ARG A N 1
ATOM 805 C CA . ARG A 1 101 ? 1.239 12.637 6.099 1.00 78.00 101 ARG A CA 1
ATOM 806 C C . ARG A 1 101 ? 2.620 13.272 6.203 1.00 78.00 101 ARG A C 1
ATOM 808 O O . ARG A 1 101 ? 3.291 13.346 5.184 1.00 78.00 101 ARG A O 1
ATOM 815 N N . ASP A 1 102 ? 3.065 13.648 7.397 1.00 75.50 102 ASP A N 1
ATOM 816 C CA . ASP A 1 102 ? 4.399 14.210 7.644 1.00 75.50 102 ASP A CA 1
ATOM 817 C C . ASP A 1 102 ? 5.501 13.300 7.102 1.00 75.50 102 ASP A C 1
ATOM 819 O O . ASP A 1 102 ? 6.470 13.751 6.486 1.00 75.50 102 ASP A O 1
ATOM 823 N N . ASP A 1 103 ? 5.349 11.999 7.321 1.00 73.56 103 ASP A N 1
ATOM 824 C CA . ASP A 1 103 ? 6.310 11.011 6.865 1.00 73.56 103 ASP A CA 1
ATOM 825 C C . ASP A 1 103 ? 6.353 10.914 5.345 1.00 73.56 103 ASP A C 1
ATOM 827 O O . ASP A 1 103 ? 7.440 10.865 4.772 1.00 73.56 103 ASP A O 1
ATOM 831 N N . VAL A 1 104 ? 5.189 10.929 4.696 1.00 73.19 104 VAL A N 1
ATOM 832 C CA . VAL A 1 104 ? 5.046 10.918 3.237 1.00 73.19 104 VAL A CA 1
ATOM 833 C C . VAL A 1 104 ? 5.522 12.230 2.615 1.00 73.19 104 VAL A C 1
ATOM 835 O O . VAL A 1 104 ? 6.183 12.205 1.584 1.00 73.19 104 VAL A O 1
ATOM 838 N N . GLU A 1 105 ? 5.245 13.377 3.226 1.00 71.69 105 GLU A N 1
ATOM 839 C CA . GLU A 1 105 ? 5.677 14.690 2.735 1.00 71.69 105 GLU A CA 1
ATOM 840 C C . GLU A 1 105 ? 7.196 14.861 2.799 1.00 71.69 105 GLU A C 1
ATOM 842 O O . GLU A 1 105 ? 7.789 15.533 1.954 1.00 71.69 105 GLU A O 1
ATOM 847 N N . ARG A 1 106 ? 7.850 14.202 3.761 1.00 68.31 106 ARG A N 1
ATOM 848 C CA . ARG A 1 106 ? 9.315 14.145 3.866 1.00 68.31 106 ARG A CA 1
ATOM 849 C C . ARG A 1 106 ? 9.954 13.185 2.859 1.00 68.31 106 ARG A C 1
ATOM 851 O O . ARG A 1 106 ? 11.185 13.125 2.802 1.00 68.31 106 ARG A O 1
ATOM 858 N N . PHE A 1 107 ? 9.173 12.440 2.068 1.00 65.75 107 PHE A N 1
ATOM 859 C CA . PHE A 1 107 ? 9.735 11.585 1.026 1.00 65.75 107 PHE A CA 1
ATOM 860 C C . PHE A 1 107 ? 10.227 12.405 -0.174 1.00 65.75 107 PHE A C 1
ATOM 862 O O . PHE A 1 107 ? 9.469 13.201 -0.727 1.00 65.75 107 PHE A O 1
ATOM 869 N N . PRO A 1 108 ? 11.461 12.165 -0.659 1.00 55.66 108 PRO A N 1
ATOM 870 C CA . PRO A 1 108 ? 12.100 12.988 -1.691 1.00 55.66 108 PRO A CA 1
ATOM 871 C C . PRO A 1 108 ? 11.391 12.994 -3.057 1.00 55.66 108 PRO A C 1
ATOM 873 O O . PRO A 1 108 ? 11.717 13.816 -3.909 1.00 55.66 108 PRO A O 1
ATOM 876 N N . THR A 1 109 ? 10.414 12.111 -3.285 1.00 55.09 109 THR A N 1
ATOM 877 C CA . THR A 1 109 ? 9.605 12.057 -4.516 1.00 55.09 109 THR A CA 1
ATOM 878 C C . THR A 1 109 ? 8.127 12.352 -4.292 1.00 55.09 109 THR A C 1
ATOM 880 O O . THR A 1 109 ? 7.308 12.055 -5.165 1.00 55.09 109 THR A O 1
ATOM 883 N N . TYR A 1 110 ? 7.757 12.908 -3.138 1.00 51.06 110 TYR A N 1
ATOM 884 C CA . TYR A 1 110 ? 6.396 13.371 -2.922 1.00 51.06 110 TYR A CA 1
ATOM 885 C C . TYR A 1 110 ? 6.115 14.586 -3.807 1.00 51.06 110 TYR A C 1
ATOM 887 O O . TYR A 1 110 ? 6.668 15.668 -3.618 1.00 51.06 110 TYR A O 1
ATOM 895 N N . VAL A 1 111 ? 5.252 14.396 -4.805 1.00 53.62 111 VAL A N 1
ATOM 896 C CA . VAL A 1 111 ? 4.718 15.486 -5.622 1.00 53.62 111 VAL A CA 1
ATOM 897 C C . VAL A 1 111 ? 3.206 15.472 -5.436 1.00 53.62 111 VAL A C 1
ATOM 899 O O . VAL A 1 111 ? 2.532 14.659 -6.074 1.00 53.62 111 VAL A O 1
ATOM 902 N N . PRO A 1 112 ? 2.640 16.340 -4.577 1.00 51.97 112 PRO A N 1
ATOM 903 C CA . PRO A 1 112 ? 1.197 16.432 -4.456 1.00 51.97 112 PRO A CA 1
ATOM 904 C C . PRO A 1 112 ? 0.644 16.866 -5.813 1.00 51.97 112 PRO A C 1
ATOM 906 O O . PRO A 1 112 ? 0.876 17.987 -6.281 1.00 51.97 112 PRO A O 1
ATOM 909 N N . ARG A 1 113 ? -0.072 15.970 -6.496 1.00 44.84 113 ARG A N 1
ATOM 910 C CA . ARG A 1 113 ? -0.830 16.365 -7.679 1.00 44.84 113 ARG A CA 1
ATOM 911 C C . ARG A 1 113 ? -1.974 17.255 -7.209 1.00 44.84 113 ARG A C 1
ATOM 913 O O . ARG A 1 113 ? -2.627 16.961 -6.216 1.00 44.84 113 ARG A O 1
ATOM 920 N N . LYS A 1 114 ? -2.218 18.353 -7.927 1.00 45.41 114 LYS A N 1
ATOM 921 C CA . LYS A 1 114 ? -3.316 19.287 -7.645 1.00 45.41 114 LYS A CA 1
ATOM 922 C C . LYS A 1 114 ? -4.669 18.557 -7.739 1.00 45.41 114 LYS A C 1
ATOM 924 O O . LYS A 1 114 ? -5.225 18.432 -8.826 1.00 45.41 114 LYS A O 1
ATOM 929 N N . GLY A 1 115 ? -5.168 18.071 -6.606 1.00 46.47 115 GLY A N 1
ATOM 930 C CA . GLY A 1 115 ? -6.452 17.394 -6.411 1.00 46.47 115 GLY A CA 1
ATOM 931 C C . GLY A 1 115 ? -6.594 16.941 -4.946 1.00 46.47 115 GLY A C 1
ATOM 932 O O . GLY A 1 115 ? -5.575 16.827 -4.268 1.00 46.47 115 GLY A O 1
ATOM 933 N N . PRO A 1 116 ? -7.817 16.745 -4.417 1.00 43.44 116 PRO A N 1
ATOM 934 C CA . PRO A 1 116 ? -8.022 16.484 -2.990 1.00 43.44 116 PRO A CA 1
ATOM 935 C C . PRO A 1 116 ? -7.448 15.111 -2.570 1.00 43.44 116 PRO A C 1
ATOM 937 O O . PRO A 1 116 ? -7.921 14.066 -3.018 1.00 43.44 116 PRO A O 1
ATOM 940 N N . GLY A 1 117 ? -6.362 15.186 -1.787 1.00 54.53 117 GLY A N 1
ATOM 941 C CA . GLY A 1 117 ? -5.706 14.211 -0.895 1.00 54.53 117 GLY A CA 1
ATOM 942 C C . GLY A 1 117 ? -5.659 12.721 -1.223 1.00 54.53 117 GLY A C 1
ATOM 943 O O . GLY A 1 117 ? -5.743 11.871 -0.334 1.00 54.53 117 GLY A O 1
ATOM 944 N N . LEU A 1 118 ? -5.358 12.403 -2.477 1.00 56.75 118 LEU A N 1
ATOM 945 C CA . LEU A 1 118 ? -4.600 11.198 -2.807 1.00 56.75 118 LEU A CA 1
ATOM 946 C C . LEU A 1 118 ? -3.128 11.582 -2.984 1.00 56.75 118 LEU A C 1
ATOM 948 O O . LEU A 1 118 ? -2.801 12.423 -3.822 1.00 56.75 118 LEU A O 1
ATOM 952 N N . ALA A 1 119 ? -2.240 10.973 -2.198 1.00 62.62 119 ALA A N 1
ATOM 953 C CA . ALA A 1 119 ? -0.803 11.161 -2.366 1.00 62.62 119 ALA A CA 1
ATOM 954 C C . ALA A 1 119 ? -0.291 10.178 -3.428 1.00 62.62 119 ALA A C 1
ATOM 956 O O . ALA A 1 119 ? -0.323 8.964 -3.228 1.00 62.62 119 ALA A O 1
ATOM 957 N N . GLU A 1 120 ? 0.160 10.697 -4.573 1.00 62.59 120 GLU A N 1
ATOM 958 C CA . GLU A 1 120 ? 0.786 9.898 -5.630 1.00 62.59 120 GLU A CA 1
ATOM 959 C C . GLU A 1 120 ? 2.300 9.833 -5.388 1.00 62.59 120 GLU A C 1
ATOM 961 O O . GLU A 1 120 ? 2.995 10.844 -5.483 1.00 62.59 120 GLU A O 1
ATOM 966 N N . LEU A 1 121 ? 2.823 8.644 -5.099 1.00 63.84 121 LEU A N 1
ATOM 967 C CA . LEU A 1 121 ? 4.253 8.388 -4.968 1.00 63.84 121 LEU A CA 1
ATOM 968 C C . LEU A 1 121 ? 4.697 7.506 -6.141 1.00 63.84 121 LEU A C 1
ATOM 970 O O . LEU A 1 121 ? 4.422 6.300 -6.157 1.00 63.84 121 LEU A O 1
ATOM 974 N N . PRO A 1 122 ? 5.361 8.071 -7.164 1.00 59.44 122 PRO A N 1
ATOM 975 C CA . PRO A 1 122 ? 5.935 7.247 -8.212 1.00 59.44 122 PRO A CA 1
ATOM 976 C C . PRO A 1 122 ? 7.078 6.413 -7.618 1.00 59.44 122 PRO A C 1
ATOM 978 O O . PRO A 1 122 ? 7.996 6.952 -6.998 1.00 59.44 122 PRO A O 1
ATOM 981 N N . LEU A 1 123 ? 7.048 5.095 -7.831 1.00 62.66 123 LEU A N 1
ATOM 982 C CA . LEU A 1 123 ? 8.163 4.209 -7.493 1.00 62.66 123 LEU A CA 1
ATOM 983 C C . LEU A 1 123 ? 9.233 4.397 -8.578 1.00 62.66 123 LEU A C 1
ATOM 985 O O . LEU A 1 123 ? 9.291 3.661 -9.562 1.00 62.66 123 LEU A O 1
ATOM 989 N N . THR A 1 124 ? 10.005 5.478 -8.466 1.00 52.88 124 THR A N 1
ATOM 990 C CA . THR A 1 124 ? 11.040 5.829 -9.449 1.00 52.88 124 THR A CA 1
ATOM 991 C C . THR A 1 124 ? 12.346 5.095 -9.164 1.00 52.88 124 THR A C 1
ATOM 993 O O . THR A 1 124 ? 12.666 4.795 -8.019 1.00 52.88 124 THR A O 1
ATOM 996 N N . THR A 1 125 ? 13.166 4.902 -10.196 1.00 51.31 125 THR A N 1
ATOM 997 C CA . THR A 1 125 ? 14.574 4.488 -10.054 1.00 51.31 125 THR A CA 1
ATOM 998 C C . THR A 1 125 ? 15.453 5.530 -9.354 1.00 51.31 125 THR A C 1
ATOM 1000 O O . THR A 1 125 ? 16.613 5.245 -9.082 1.00 51.31 125 THR A O 1
ATOM 1003 N N . ALA A 1 126 ? 14.938 6.742 -9.110 1.00 53.16 126 ALA A N 1
ATOM 1004 C CA . ALA A 1 126 ? 15.637 7.801 -8.388 1.00 53.16 126 ALA A CA 1
ATOM 1005 C C . ALA A 1 126 ? 15.432 7.721 -6.864 1.00 53.16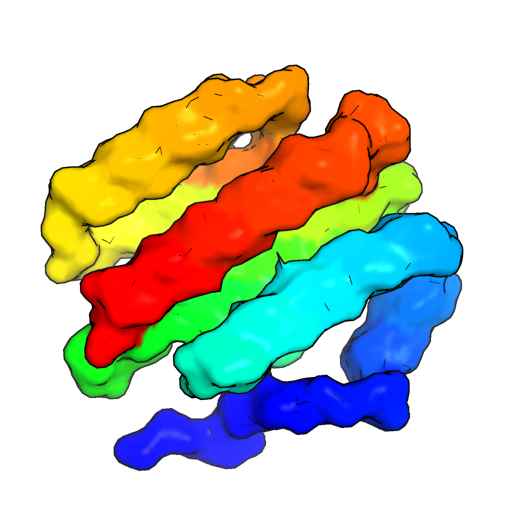 126 ALA A C 1
ATOM 1007 O O . ALA A 1 126 ? 16.180 8.361 -6.130 1.00 53.16 126 ALA A O 1
ATOM 1008 N N . LEU A 1 127 ? 14.459 6.935 -6.380 1.00 59.81 127 LEU A N 1
ATOM 1009 C CA . LEU A 1 127 ? 14.388 6.569 -4.967 1.00 59.81 127 LEU A CA 1
ATOM 1010 C C . LEU A 1 127 ? 15.451 5.516 -4.674 1.00 59.81 127 LEU A C 1
ATOM 1012 O O . LEU A 1 127 ? 15.528 4.493 -5.359 1.00 59.81 127 LEU A O 1
ATOM 1016 N N . SER A 1 128 ? 16.254 5.753 -3.639 1.00 69.19 128 SER A N 1
ATOM 1017 C CA . SER A 1 128 ? 17.137 4.712 -3.130 1.00 69.19 128 SER A CA 1
ATOM 1018 C C . SER A 1 128 ? 16.302 3.548 -2.578 1.00 69.19 128 SER A C 1
ATOM 1020 O O . SER A 1 128 ? 15.161 3.722 -2.139 1.00 69.19 128 SER A O 1
ATOM 1022 N N . LEU A 1 129 ? 16.870 2.341 -2.597 1.00 69.88 129 LEU A N 1
ATOM 1023 C CA . LEU A 1 129 ? 16.228 1.167 -2.001 1.00 69.88 129 LEU A CA 1
ATOM 1024 C C . LEU A 1 129 ? 15.965 1.387 -0.499 1.00 69.88 129 LEU A C 1
ATOM 1026 O O . LEU A 1 129 ? 14.913 1.009 0.000 1.00 69.88 129 LEU A O 1
ATOM 1030 N N . GLU A 1 130 ? 16.883 2.075 0.184 1.00 76.25 130 GLU A N 1
ATOM 1031 C CA . GLU A 1 130 ? 16.783 2.438 1.600 1.00 76.25 130 GLU A CA 1
ATOM 1032 C C . GLU A 1 130 ? 15.602 3.377 1.884 1.00 76.25 130 GLU A C 1
ATOM 1034 O O . GLU A 1 130 ? 14.831 3.147 2.818 1.00 76.25 130 GLU A O 1
ATOM 1039 N N . ASP A 1 131 ? 15.413 4.409 1.057 1.00 73.75 131 ASP A N 1
ATOM 1040 C CA . ASP A 1 131 ? 14.256 5.295 1.171 1.00 73.75 131 ASP A CA 1
ATOM 1041 C C . ASP A 1 131 ? 12.968 4.494 1.031 1.00 73.75 131 ASP A C 1
ATOM 1043 O O . ASP A 1 131 ? 12.064 4.607 1.856 1.00 73.75 131 ASP A O 1
ATOM 1047 N N . LEU A 1 132 ? 12.886 3.638 0.019 1.00 71.94 132 LEU A N 1
ATOM 1048 C CA . LEU A 1 132 ? 11.682 2.857 -0.194 1.00 71.94 132 LEU A CA 1
ATOM 1049 C C . LEU A 1 132 ? 11.421 1.852 0.938 1.00 71.94 132 LEU A C 1
ATOM 1051 O O . LEU A 1 132 ? 10.281 1.731 1.383 1.00 71.94 132 LEU A O 1
ATOM 1055 N N . GLU A 1 133 ? 12.449 1.188 1.465 1.00 75.88 133 GLU A N 1
ATOM 1056 C CA . GLU A 1 133 ? 12.322 0.331 2.649 1.00 75.88 133 GLU A CA 1
ATOM 1057 C C . GLU A 1 133 ? 11.809 1.107 3.865 1.00 75.88 133 GLU A C 1
ATOM 1059 O O . GLU A 1 133 ? 10.959 0.618 4.614 1.00 75.88 133 GLU A O 1
ATOM 1064 N N . ARG A 1 134 ? 12.280 2.342 4.055 1.00 78.38 134 ARG A N 1
ATOM 1065 C CA . ARG A 1 134 ? 11.790 3.222 5.116 1.00 78.38 134 ARG A CA 1
ATOM 1066 C C . ARG A 1 134 ? 10.312 3.570 4.922 1.00 78.38 134 ARG A C 1
ATOM 1068 O O . ARG A 1 134 ? 9.576 3.561 5.907 1.00 78.38 134 ARG A O 1
ATOM 1075 N N . LEU A 1 135 ? 9.861 3.829 3.690 1.00 77.31 135 LEU A N 1
ATOM 1076 C CA . LEU A 1 135 ? 8.441 4.070 3.389 1.00 77.31 135 LEU A CA 1
ATOM 1077 C C . LEU A 1 135 ? 7.601 2.833 3.703 1.00 77.31 135 LEU A C 1
ATOM 1079 O O . LEU A 1 135 ? 6.587 2.931 4.387 1.00 77.31 135 LEU A O 1
ATOM 1083 N N . VAL A 1 136 ? 8.050 1.666 3.236 1.00 78.00 136 VAL A N 1
ATOM 1084 C CA . VAL A 1 136 ? 7.389 0.371 3.441 1.00 78.00 136 VAL A CA 1
ATOM 1085 C C . VAL A 1 136 ? 7.205 0.089 4.927 1.00 78.00 136 VAL A C 1
ATOM 1087 O O . VAL A 1 136 ? 6.090 -0.183 5.367 1.00 78.00 136 VAL A O 1
ATOM 1090 N N . ARG A 1 137 ? 8.278 0.204 5.719 1.00 81.25 137 ARG A N 1
ATOM 1091 C CA . ARG A 1 137 ? 8.231 -0.021 7.171 1.00 81.25 137 ARG A CA 1
ATOM 1092 C C . ARG A 1 137 ? 7.230 0.906 7.852 1.00 81.25 137 ARG A C 1
ATOM 1094 O O . ARG A 1 137 ? 6.470 0.440 8.694 1.00 81.25 137 ARG A O 1
ATOM 1101 N N . ARG A 1 138 ? 7.195 2.186 7.469 1.00 82.00 138 ARG A N 1
ATOM 1102 C CA . ARG A 1 138 ? 6.248 3.161 8.030 1.00 82.00 138 ARG A CA 1
ATOM 1103 C C . ARG A 1 138 ? 4.807 2.854 7.654 1.00 82.00 138 ARG A C 1
ATOM 1105 O O . ARG A 1 138 ? 3.946 2.890 8.522 1.00 82.00 138 ARG A O 1
ATOM 1112 N N . LEU A 1 139 ? 4.544 2.500 6.396 1.00 81.38 139 LEU A N 1
ATOM 1113 C CA . LEU A 1 139 ? 3.204 2.098 5.968 1.00 81.38 139 LEU A CA 1
ATOM 1114 C C . LEU A 1 139 ? 2.725 0.888 6.768 1.00 81.38 139 LEU A C 1
ATOM 1116 O O . LEU A 1 139 ? 1.593 0.893 7.242 1.00 81.38 139 LEU A O 1
ATOM 1120 N N . VAL A 1 140 ? 3.581 -0.123 6.949 1.00 82.88 140 VAL A N 1
ATOM 1121 C CA . VAL A 1 140 ? 3.261 -1.317 7.747 1.00 82.88 140 VAL A CA 1
ATOM 1122 C C . VAL A 1 140 ? 2.988 -0.949 9.201 1.00 82.88 140 VAL A C 1
ATOM 1124 O O . VAL A 1 140 ? 1.984 -1.383 9.751 1.00 82.88 140 VAL A O 1
ATOM 1127 N N . GLN A 1 141 ? 3.837 -0.122 9.815 1.00 83.50 141 GLN A N 1
ATOM 1128 C CA . GLN A 1 141 ? 3.626 0.368 11.181 1.00 83.50 141 GLN A CA 1
ATOM 1129 C C . GLN A 1 141 ? 2.305 1.124 11.321 1.00 83.50 141 GLN A C 1
ATOM 1131 O O . GLN A 1 141 ? 1.571 0.893 12.274 1.00 83.50 141 GLN A O 1
ATOM 1136 N N . PHE A 1 142 ? 1.985 1.991 10.361 1.00 83.31 142 PHE A N 1
ATOM 1137 C CA . PHE A 1 142 ? 0.717 2.709 10.335 1.00 83.31 142 PHE A CA 1
ATOM 1138 C C . PHE A 1 142 ? -0.466 1.747 10.199 1.00 83.31 142 PHE A C 1
ATOM 1140 O O . PHE A 1 142 ? -1.432 1.854 10.944 1.00 83.31 142 PHE A O 1
ATOM 1147 N N . GLY A 1 143 ? -0.377 0.770 9.296 1.00 80.75 143 GLY A N 1
ATOM 1148 C CA . GLY A 1 143 ? -1.402 -0.253 9.152 1.00 80.75 143 GLY A CA 1
ATOM 1149 C C . GLY A 1 143 ? -1.610 -1.065 10.431 1.00 80.7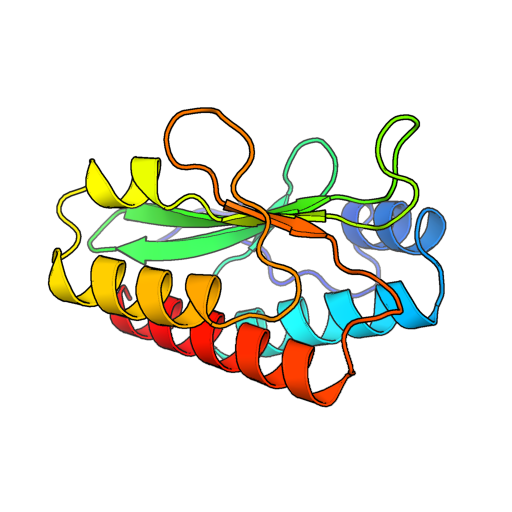5 143 GLY A C 1
ATOM 1150 O O . GLY A 1 143 ? -2.748 -1.260 10.841 1.00 80.75 143 GLY A O 1
ATOM 1151 N N . LEU A 1 144 ? -0.526 -1.467 11.095 1.00 82.00 144 LEU A N 1
ATOM 1152 C CA . LEU A 1 144 ? -0.577 -2.139 12.395 1.00 82.00 144 LEU A CA 1
ATOM 1153 C C . LEU A 1 144 ? -1.178 -1.256 13.494 1.00 82.00 144 LEU A C 1
ATOM 1155 O O . LEU A 1 144 ? -1.847 -1.775 14.373 1.00 82.00 144 LEU A O 1
ATOM 1159 N N . ALA A 1 145 ? -0.956 0.060 13.458 1.00 81.12 145 ALA A N 1
ATOM 1160 C CA . ALA A 1 145 ? -1.542 0.995 14.418 1.00 81.12 145 ALA A CA 1
ATOM 1161 C C . ALA A 1 145 ? -3.051 1.215 14.210 1.00 81.12 145 ALA A C 1
ATOM 1163 O O . ALA A 1 145 ? -3.721 1.740 15.099 1.00 81.12 145 ALA A O 1
ATOM 1164 N N . LEU A 1 146 ? -3.580 0.860 13.035 1.00 78.12 146 LEU A N 1
ATOM 1165 C CA . LEU A 1 146 ? -5.017 0.867 12.766 1.00 78.12 146 LEU A CA 1
ATOM 1166 C C . LEU A 1 146 ? -5.707 -0.446 13.163 1.00 78.12 146 LEU A C 1
ATOM 1168 O O . LEU A 1 146 ? -6.919 -0.410 13.403 1.00 78.12 146 LEU A O 1
ATOM 1172 N N . ALA A 1 147 ? -4.949 -1.550 13.210 1.00 74.81 147 ALA A N 1
ATOM 1173 C CA . ALA A 1 147 ? -5.425 -2.907 13.476 1.00 74.81 147 ALA A CA 1
ATOM 1174 C C . ALA A 1 147 ? -5.831 -3.129 14.938 1.00 74.81 147 ALA A C 1
ATOM 1176 O O . ALA A 1 147 ? -6.877 -3.789 15.137 1.00 74.81 147 ALA A O 1
#

Mean predicted aligned error: 8.24 Å

Nearest PDB structures (foldseek):
  1z7d-assembly1_A  TM=4.740E-01  e=3.409E+00  Plasmodium yoelii yoelii
  6u5v-assembly1_B  TM=6.104E-01  e=5.433E+00  Candida albicans
  7oq4-assembly1_C  TM=3.926E-01  e=8.168E+00  Sulfolobus acidocaldarius DSM 639
  7oqy-assembly1_C  TM=3.820E-01  e=9.728E+00  Sulfolobus acidocaldarius DSM 639
  7xey-assembly1_B  TM=2.200E-01  e=9.728E+00  Arabidopsis thaliana

Secondary structure (DSSP, 8-state):
---TT-----TT-HHHHHHHTTS-HHHHHHHHHHHHHHHHTT--EEEETTEEEEEEEETTEEEEEEEEE---SS-SS-EEEE-HHHHHTTT--HHHHHHHHHHHHTSTT----SSSS-EEEE--TTS-HHHHHHHHHHHHHHHHHH-

Solvent-accessible surface area (backbone atoms only — not comparable to full-atom values): 8357 Å² total; per-residue (Å²): 129,88,58,97,71,58,46,87,78,54,84,81,36,68,69,53,44,57,41,52,75,58,41,56,72,70,60,37,54,52,51,48,50,44,51,48,54,32,47,75,70,71,39,47,37,35,84,38,104,74,38,35,30,44,30,19,43,43,81,99,42,76,43,63,52,29,36,42,34,50,41,47,100,90,36,87,46,32,35,38,38,32,32,56,48,64,46,68,74,40,99,52,61,65,70,62,53,50,52,53,45,56,55,48,66,69,36,97,62,55,50,81,56,97,62,91,45,51,46,47,35,63,58,48,91,84,55,51,70,67,57,51,52,54,50,41,53,48,53,40,51,52,35,60,74,44,84

Sequence (147 aa):
MFDAEFRTYGDDDPAIRGMRAQMTPGLWRLCEHLLGHWQQAGMPVRPAGRGFALDAPHGDRLTTIGWVYPPDRRHVTPRLELALDLLARREIPPEHLDALRDDVERFPTYVPRKGPGLAELPLTTALSLEDLERLVRRLVQFGLALA

Foldseek 3Di:
DPDPQFDLDDCPPPQNVQQCVQADPVLNVLVVLLSVLLVVLVWTWGADPAFIFGWADAPVDIDTQWTWHGADPVGNAIKIKGPLVVCVPDPHPVVLSVVLVVLLVPQPQFDPDPDPDITIRGPDPPDDSVSSSVNSVSSSVSSSVND

pLDDT: mean 71.65, std 10.76, range [43.38, 86.94]

Radius of gyration: 14.53 Å; Cα contacts (8 Å, |Δi|>4): 213; chains: 1; bounding box: 32×37×36 Å